Protein AF-A0A7C6HZ62-F1 (afdb_monomer)

Solvent-accessible surface area (backbone atoms only — not comparable to full-atom values): 5860 Å² total; per-residue (Å²): 113,67,68,67,57,60,65,44,50,64,58,51,51,54,52,50,47,68,71,68,69,65,88,48,67,66,59,53,53,50,54,52,50,71,70,34,74,69,71,49,47,65,56,53,52,51,55,55,47,48,32,58,70,79,38,61,61,71,59,20,51,51,52,53,50,51,50,53,51,49,54,51,47,55,52,47,49,43,61,69,50,50,47,71,70,66,64,72,70,52,74,95,70,29,71,95,68,69,126

Mean predicted aligned error: 5.51 Å

pLDDT: mean 90.49, std 7.97, range [52.03, 97.81]

Foldseek 3Di:
DVVVVVVCVVVVVVVVCVQVVDPDPVSVVVVVVVPDPVVCVVVVVVVLVCLPPPHPPVRSVVVVVVVVVVVCCVVCCCVPPVCVVVVDDDCVGDPVNDD

Sequence (99 aa):
MKEWVEGLLPLERDLFFALNGSESLFLDNAMWTISGRLIWIPLYLFILFLFFYRVPKREGFLAALFLILVFVACDQISSSLFKPLFERFRPTHHPDFKD

Structure (mmCIF, N/CA/C/O backbone):
data_AF-A0A7C6HZ62-F1
#
_entry.id   AF-A0A7C6HZ62-F1
#
loop_
_atom_site.group_PDB
_atom_site.id
_atom_site.type_symbol
_atom_site.label_atom_id
_atom_site.label_alt_id
_atom_site.label_comp_id
_atom_site.label_asym_id
_atom_site.label_entity_id
_atom_site.label_seq_id
_atom_site.pdbx_PDB_ins_code
_atom_site.Cartn_x
_atom_site.Cartn_y
_atom_site.Cartn_z
_atom_site.occupancy
_atom_site.B_iso_or_equiv
_atom_site.auth_seq_id
_atom_site.auth_comp_id
_atom_site.auth_asym_id
_atom_site.auth_atom_id
_atom_site.pdbx_PDB_model_num
ATOM 1 N N . MET A 1 1 ? -1.008 -20.4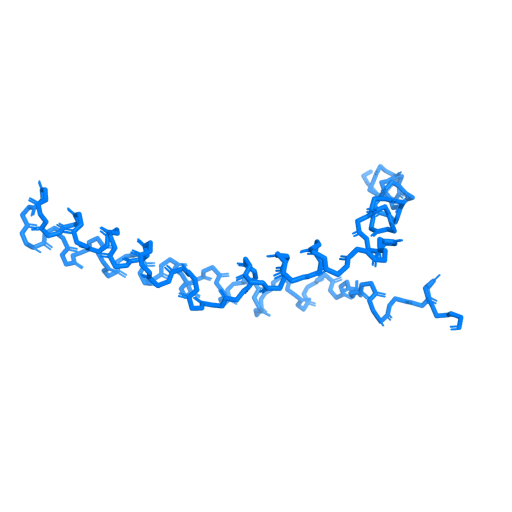96 -22.636 1.00 59.09 1 MET A N 1
ATOM 2 C CA . MET A 1 1 ? -1.021 -19.698 -21.385 1.00 59.09 1 MET A CA 1
ATOM 3 C C . MET A 1 1 ? 0.306 -18.970 -21.180 1.00 59.09 1 MET A C 1
ATOM 5 O O . MET A 1 1 ? 0.258 -17.768 -20.991 1.00 59.09 1 MET A O 1
ATOM 9 N N . LYS A 1 2 ? 1.466 -19.642 -21.305 1.00 71.25 2 LYS A N 1
ATOM 10 C CA . LYS A 1 2 ? 2.792 -18.986 -21.290 1.00 71.25 2 LYS A CA 1
ATOM 11 C C . LYS A 1 2 ? 2.969 -17.900 -22.359 1.00 71.25 2 LYS A C 1
ATOM 13 O O . LYS A 1 2 ? 3.301 -16.782 -22.006 1.00 71.25 2 LYS A O 1
ATOM 18 N N . GLU A 1 3 ? 2.631 -18.188 -23.616 1.00 78.50 3 GLU A N 1
ATOM 19 C CA . GLU A 1 3 ? 2.827 -17.241 -24.735 1.00 78.50 3 GLU A CA 1
ATOM 20 C C . GLU A 1 3 ? 2.098 -15.900 -24.555 1.00 78.50 3 GLU A C 1
ATOM 22 O O . GLU A 1 3 ? 2.635 -14.847 -24.877 1.00 78.50 3 GLU A O 1
ATOM 27 N N . TRP A 1 4 ? 0.888 -15.916 -23.989 1.00 87.50 4 TRP A N 1
ATOM 28 C CA . TRP A 1 4 ? 0.132 -14.691 -23.711 1.00 87.50 4 TRP A CA 1
ATOM 29 C C . TRP A 1 4 ? 0.771 -13.857 -22.597 1.00 87.50 4 TRP A C 1
ATOM 31 O O . TRP A 1 4 ? 0.758 -12.634 -22.666 1.00 87.50 4 TRP A O 1
ATOM 41 N N . VAL A 1 5 ? 1.330 -14.515 -21.577 1.00 84.19 5 VAL A N 1
ATOM 42 C CA . VAL A 1 5 ? 2.028 -13.845 -20.469 1.00 84.19 5 VAL A CA 1
ATOM 43 C C . VAL A 1 5 ? 3.361 -13.274 -20.949 1.00 84.19 5 VAL A C 1
ATOM 45 O O . VAL A 1 5 ? 3.691 -12.139 -20.624 1.00 84.19 5 VAL A O 1
ATOM 48 N N . GLU A 1 6 ? 4.096 -14.020 -21.771 1.00 85.19 6 GLU A N 1
ATOM 49 C CA . GLU A 1 6 ? 5.346 -13.561 -22.383 1.00 85.19 6 GLU A CA 1
ATOM 50 C C . GLU A 1 6 ? 5.109 -12.389 -23.348 1.00 85.19 6 GLU A C 1
ATOM 52 O O . GLU A 1 6 ? 5.888 -11.437 -23.364 1.00 85.19 6 GLU A O 1
ATOM 57 N N . GLY A 1 7 ? 3.981 -12.380 -24.065 1.00 89.06 7 GLY A N 1
ATOM 58 C CA . GLY A 1 7 ? 3.570 -11.262 -24.918 1.00 89.06 7 GLY A CA 1
ATOM 59 C C . GLY A 1 7 ? 3.323 -9.939 -24.177 1.00 89.06 7 GLY A C 1
ATOM 60 O O . GLY A 1 7 ? 3.350 -8.885 -24.809 1.00 89.06 7 GLY A O 1
ATOM 61 N N . LEU A 1 8 ? 3.118 -9.960 -22.852 1.00 90.12 8 LEU A N 1
ATOM 62 C CA . LEU A 1 8 ? 2.954 -8.750 -22.031 1.00 90.12 8 LEU A CA 1
ATOM 63 C C . LEU A 1 8 ? 4.287 -8.134 -21.585 1.00 90.12 8 LEU A C 1
ATOM 65 O O . LEU A 1 8 ? 4.306 -6.970 -21.182 1.00 90.12 8 LEU A O 1
ATOM 69 N N . LEU A 1 9 ? 5.396 -8.877 -21.660 1.00 87.81 9 LEU A N 1
ATOM 70 C CA . LEU A 1 9 ? 6.700 -8.424 -21.164 1.00 87.81 9 LEU A CA 1
ATOM 71 C C . LEU A 1 9 ? 7.211 -7.143 -21.851 1.00 87.81 9 LEU A C 1
ATOM 73 O O . LEU A 1 9 ? 7.690 -6.259 -21.138 1.00 87.81 9 LEU A O 1
ATOM 77 N N . PRO A 1 10 ? 7.085 -6.965 -23.185 1.00 89.38 10 PRO A N 1
ATOM 78 C CA . PRO A 1 10 ? 7.514 -5.726 -23.834 1.00 89.38 10 PRO A CA 1
ATOM 79 C C . PRO A 1 10 ? 6.707 -4.515 -23.361 1.00 89.38 10 PRO A C 1
ATOM 81 O O . PRO A 1 10 ? 7.283 -3.481 -23.038 1.00 89.38 10 PRO A O 1
ATOM 84 N N . LEU A 1 11 ? 5.383 -4.667 -23.243 1.00 91.06 11 LEU A N 1
ATOM 85 C CA . LEU A 1 11 ? 4.500 -3.607 -22.756 1.00 91.06 11 LEU A CA 1
ATOM 86 C C . LEU A 1 11 ? 4.858 -3.206 -21.322 1.00 91.06 11 LEU A C 1
ATOM 88 O O . LEU A 1 11 ? 4.909 -2.021 -21.003 1.00 91.06 11 LEU A O 1
ATOM 92 N N . GLU A 1 12 ? 5.110 -4.187 -20.457 1.00 90.19 12 GLU A N 1
ATOM 93 C CA . GLU A 1 12 ? 5.513 -3.939 -19.077 1.00 90.19 12 GLU A CA 1
ATOM 94 C C . GLU A 1 12 ? 6.822 -3.142 -18.999 1.00 90.19 12 GLU A C 1
ATOM 96 O O . GLU A 1 12 ? 6.907 -2.158 -18.262 1.00 90.19 12 GLU A O 1
ATOM 101 N N . ARG A 1 13 ? 7.826 -3.540 -19.788 1.00 88.44 13 ARG A N 1
ATOM 102 C CA . ARG A 1 13 ? 9.115 -2.848 -19.867 1.00 88.44 13 ARG A CA 1
ATOM 103 C C . ARG A 1 13 ? 8.948 -1.408 -20.342 1.00 88.44 13 ARG A C 1
ATOM 105 O O . ARG A 1 13 ? 9.494 -0.491 -19.733 1.00 88.44 13 ARG A O 1
ATOM 112 N N . ASP A 1 14 ? 8.204 -1.207 -21.421 1.00 90.56 14 ASP A N 1
ATOM 113 C CA . ASP A 1 14 ? 8.051 0.114 -22.022 1.00 90.56 14 ASP A CA 1
ATOM 114 C C . ASP A 1 14 ? 7.274 1.052 -21.075 1.00 90.56 14 ASP A C 1
ATOM 116 O O . ASP A 1 14 ? 7.642 2.216 -20.913 1.00 90.56 14 ASP A O 1
ATOM 120 N N . LEU A 1 15 ? 6.274 0.532 -20.348 1.00 91.06 15 LEU A N 1
ATOM 121 C CA . LEU A 1 15 ? 5.594 1.258 -19.267 1.00 91.06 15 LEU A CA 1
ATOM 122 C C . LEU A 1 15 ? 6.534 1.586 -18.101 1.00 91.06 15 LEU A C 1
ATOM 124 O O . LEU A 1 15 ? 6.479 2.693 -17.564 1.00 91.06 15 LEU A O 1
ATOM 128 N N . PHE A 1 16 ? 7.402 0.652 -17.702 1.00 90.12 16 PHE A N 1
ATOM 129 C CA . PHE A 1 16 ? 8.385 0.890 -16.647 1.00 90.12 16 PHE A CA 1
ATOM 130 C C . PHE A 1 16 ? 9.314 2.060 -16.999 1.00 90.12 16 PHE A C 1
ATOM 132 O O . PHE A 1 16 ? 9.492 2.958 -16.170 1.00 90.12 16 PHE A O 1
ATOM 139 N N . PHE A 1 17 ? 9.848 2.097 -18.223 1.00 88.62 17 PHE A N 1
ATOM 140 C CA . PHE A 1 17 ? 10.693 3.202 -18.682 1.00 88.62 17 PHE A CA 1
ATOM 141 C C . PHE A 1 17 ? 9.918 4.505 -18.871 1.00 88.62 17 PHE A C 1
ATOM 143 O O . PHE A 1 17 ? 10.434 5.561 -18.521 1.00 88.62 17 PHE A O 1
ATOM 150 N N . ALA A 1 18 ? 8.669 4.457 -19.336 1.00 89.88 18 ALA A N 1
ATOM 151 C CA . ALA A 1 18 ? 7.833 5.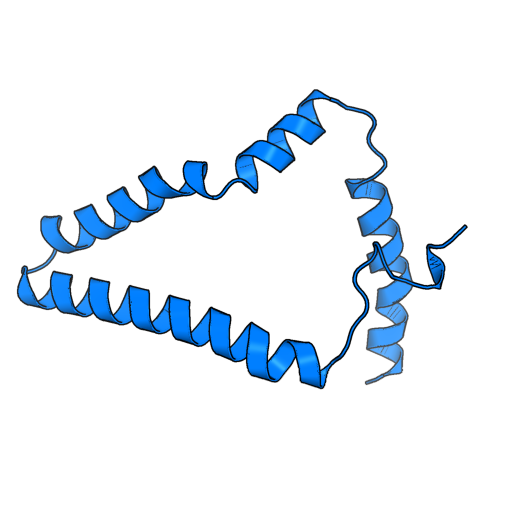652 -19.429 1.00 89.88 18 ALA A CA 1
ATOM 152 C C . ALA A 1 18 ? 7.589 6.305 -18.054 1.00 89.88 18 ALA A C 1
ATOM 154 O O . ALA A 1 18 ? 7.531 7.528 -17.955 1.00 89.88 18 ALA A O 1
ATOM 155 N N . LEU A 1 19 ? 7.471 5.500 -16.991 1.00 88.94 19 LEU A N 1
ATOM 156 C CA . LEU A 1 19 ? 7.271 5.990 -15.625 1.00 88.94 19 LEU A CA 1
ATOM 157 C C . LEU A 1 19 ? 8.570 6.437 -14.936 1.00 88.94 19 LEU A C 1
ATOM 159 O O . LEU A 1 19 ? 8.533 7.383 -14.156 1.00 88.94 19 LEU A O 1
ATOM 163 N N . ASN A 1 20 ? 9.701 5.771 -15.201 1.00 88.44 20 ASN A N 1
ATOM 164 C CA . ASN A 1 20 ? 10.982 6.035 -14.523 1.00 88.44 20 ASN A CA 1
ATOM 165 C C . ASN A 1 20 ? 11.964 6.894 -15.343 1.00 88.44 20 ASN A C 1
ATOM 167 O O . ASN A 1 20 ? 13.003 7.277 -14.823 1.00 88.44 20 ASN A O 1
ATOM 171 N N . GLY A 1 21 ? 11.666 7.200 -16.608 1.00 81.38 21 GLY A N 1
ATOM 172 C CA . GLY A 1 21 ? 12.533 7.984 -17.501 1.00 81.38 21 GLY A CA 1
ATOM 173 C C . GLY A 1 21 ? 12.374 9.505 -17.385 1.00 81.38 21 GLY A C 1
ATOM 174 O O . GLY A 1 21 ? 12.894 10.237 -18.221 1.00 81.38 21 GLY A O 1
ATOM 175 N N . SER A 1 22 ? 11.617 9.992 -16.401 1.00 86.38 22 SER A N 1
ATOM 176 C CA . SER A 1 22 ? 11.412 11.425 -16.168 1.00 86.38 22 SER A CA 1
ATOM 177 C C . SER A 1 22 ? 12.566 12.020 -15.355 1.00 86.38 22 SER A C 1
ATOM 179 O O . SER A 1 22 ? 12.901 11.495 -14.304 1.00 86.38 22 SER A O 1
ATOM 181 N N . GLU A 1 23 ? 13.086 13.181 -15.768 1.00 86.62 23 GLU A N 1
ATOM 182 C CA . GLU A 1 23 ? 14.057 13.982 -14.990 1.00 86.62 23 GLU A CA 1
ATOM 183 C C . GLU A 1 23 ? 13.385 15.039 -14.082 1.00 86.62 23 GLU A C 1
ATOM 185 O O . GLU A 1 23 ? 14.018 15.961 -13.563 1.00 86.62 23 GLU A O 1
ATOM 190 N N . SER A 1 24 ? 12.060 14.969 -13.924 1.00 92.19 24 SER A N 1
ATOM 191 C CA . SER A 1 24 ? 11.303 15.943 -13.139 1.00 92.19 24 SER A CA 1
ATOM 192 C C . SER A 1 24 ? 11.474 15.737 -11.633 1.00 92.19 24 SER A C 1
ATOM 194 O O . SER A 1 24 ? 10.793 14.912 -11.023 1.00 92.19 24 SER A O 1
ATOM 196 N N . LEU A 1 25 ? 12.251 16.623 -11.006 1.00 91.94 25 LEU A N 1
ATOM 197 C CA . LEU A 1 25 ? 12.405 16.692 -9.548 1.00 91.94 25 LEU A CA 1
ATOM 198 C C . LEU A 1 25 ? 11.057 16.804 -8.803 1.00 91.94 25 LEU A C 1
ATOM 200 O O . LEU A 1 25 ? 10.921 16.355 -7.666 1.00 91.94 25 LEU A O 1
ATOM 204 N N . PHE A 1 26 ? 10.046 17.428 -9.415 1.00 94.19 26 PHE A N 1
ATOM 205 C CA . PHE A 1 26 ? 8.708 17.500 -8.825 1.00 94.19 26 PHE A CA 1
ATOM 206 C C . PHE A 1 26 ? 8.048 16.118 -8.762 1.00 94.19 26 PHE A C 1
ATOM 208 O O . PHE A 1 26 ? 7.534 15.740 -7.709 1.00 94.19 26 PHE A O 1
ATOM 215 N N . LEU A 1 27 ? 8.075 15.366 -9.868 1.00 92.50 27 LEU A N 1
ATOM 216 C CA . LEU A 1 27 ? 7.486 14.028 -9.925 1.00 92.50 27 LEU A CA 1
ATOM 217 C C . LE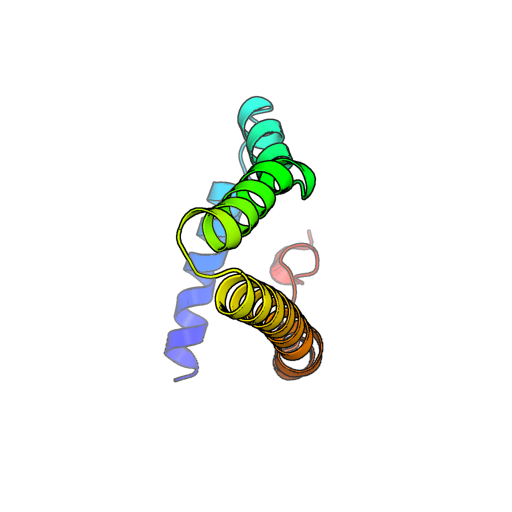U A 1 27 ? 8.224 13.062 -8.998 1.00 92.50 27 LEU A C 1
ATOM 219 O O . LEU A 1 27 ? 7.564 12.311 -8.281 1.00 92.50 27 LEU A O 1
ATOM 223 N N . ASP A 1 28 ? 9.551 13.154 -8.920 1.00 92.00 28 ASP A N 1
ATOM 224 C CA . ASP A 1 28 ? 10.358 12.331 -8.016 1.00 92.00 28 ASP A CA 1
ATOM 225 C C . ASP A 1 28 ? 9.956 12.545 -6.556 1.00 92.00 28 ASP A C 1
ATOM 227 O O . ASP A 1 28 ? 9.648 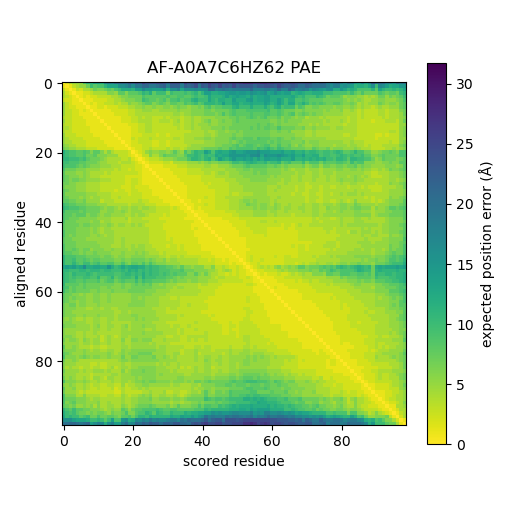11.597 -5.829 1.00 92.00 28 ASP A O 1
ATOM 231 N N . ASN A 1 29 ? 9.872 13.808 -6.131 1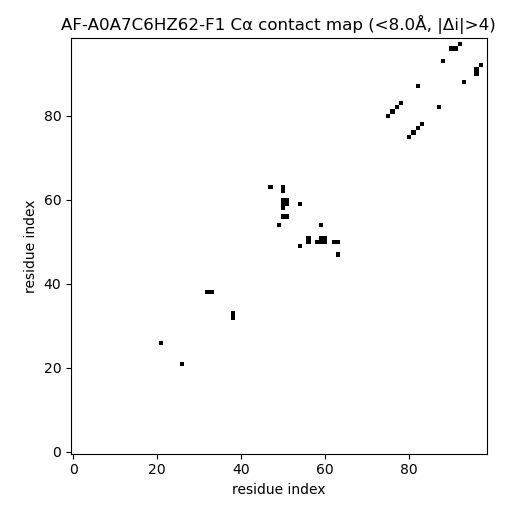.00 93.25 29 ASN A N 1
ATOM 232 C CA . ASN A 1 29 ? 9.468 14.147 -4.769 1.00 93.25 29 ASN A CA 1
ATOM 233 C C . ASN A 1 29 ? 8.012 13.757 -4.483 1.00 93.25 29 ASN A C 1
ATOM 235 O O . ASN A 1 29 ? 7.705 13.298 -3.378 1.00 93.25 29 ASN A O 1
ATOM 239 N N . ALA A 1 30 ? 7.110 13.904 -5.458 1.00 94.06 30 ALA A N 1
ATOM 240 C CA . ALA A 1 30 ? 5.718 13.493 -5.317 1.00 94.06 30 ALA A CA 1
ATOM 241 C C . ALA A 1 30 ? 5.597 11.971 -5.136 1.00 94.06 30 ALA A C 1
ATOM 243 O O . ALA A 1 30 ? 4.963 11.514 -4.182 1.00 94.06 30 ALA A O 1
ATOM 244 N N . MET A 1 31 ? 6.247 11.183 -5.998 1.00 93.25 31 MET A N 1
ATOM 245 C CA . MET A 1 31 ? 6.239 9.719 -5.918 1.0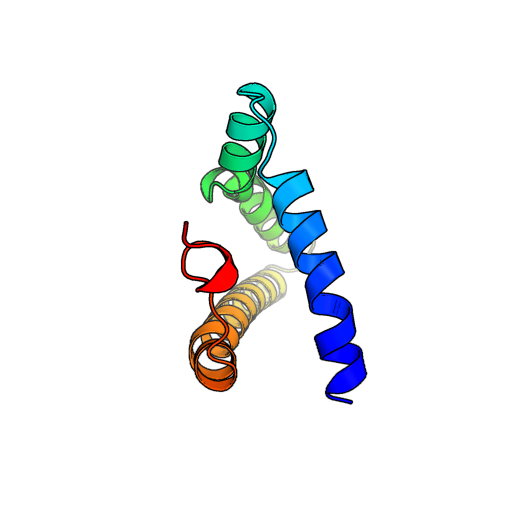0 93.25 31 MET A CA 1
ATOM 246 C C . MET A 1 31 ? 6.901 9.218 -4.632 1.00 93.25 31 MET A C 1
ATOM 248 O O . MET A 1 31 ? 6.373 8.310 -3.980 1.00 93.25 31 MET A O 1
ATOM 252 N N . TRP A 1 32 ? 8.002 9.846 -4.211 1.00 92.81 32 TRP A N 1
ATOM 253 C CA . TRP A 1 32 ? 8.667 9.538 -2.945 1.00 92.81 32 TRP A CA 1
ATOM 254 C C . TRP A 1 32 ? 7.757 9.799 -1.741 1.00 92.81 32 TRP A C 1
ATOM 256 O O . TRP A 1 32 ? 7.619 8.955 -0.854 1.00 92.81 32 TRP A O 1
ATOM 266 N N . THR A 1 33 ? 7.080 10.948 -1.734 1.00 94.81 33 THR A N 1
ATOM 267 C CA . THR A 1 33 ? 6.175 11.353 -0.653 1.00 94.81 33 THR A CA 1
ATOM 268 C C . THR A 1 33 ? 4.970 10.419 -0.540 1.00 94.81 33 THR A C 1
ATOM 270 O O . THR A 1 33 ? 4.643 9.979 0.561 1.00 94.81 33 THR A O 1
ATOM 273 N N . ILE A 1 34 ? 4.342 10.063 -1.666 1.00 94.38 34 ILE A N 1
ATOM 274 C CA . ILE A 1 34 ? 3.187 9.148 -1.702 1.00 94.38 34 ILE A CA 1
ATOM 275 C C . ILE A 1 34 ? 3.587 7.732 -1.260 1.00 94.38 34 ILE A C 1
ATOM 277 O O . ILE A 1 34 ? 2.836 7.064 -0.548 1.00 94.38 34 ILE A O 1
ATOM 281 N N . SER A 1 35 ? 4.785 7.284 -1.639 1.00 93.56 35 SER A N 1
ATOM 282 C CA . SER A 1 35 ? 5.324 5.976 -1.241 1.00 93.56 35 SER A CA 1
ATOM 283 C C . SER A 1 35 ? 5.730 5.921 0.239 1.00 93.56 35 SER A C 1
ATOM 285 O O . SER A 1 35 ? 5.886 4.840 0.812 1.00 93.56 35 SER A O 1
ATOM 287 N N . GLY A 1 36 ? 5.909 7.079 0.879 1.00 94.88 36 GLY A N 1
ATOM 288 C CA . GLY A 1 36 ? 6.310 7.188 2.274 1.00 94.88 36 GLY A CA 1
ATOM 289 C C . GLY A 1 36 ? 5.244 6.660 3.235 1.00 94.88 36 GLY A C 1
ATOM 290 O O . GLY A 1 36 ? 4.082 7.034 3.173 1.00 94.88 36 GLY A O 1
ATOM 291 N N . ARG A 1 37 ? 5.635 5.838 4.214 1.00 91.44 37 ARG A N 1
ATOM 292 C CA . ARG A 1 37 ? 4.695 5.245 5.190 1.00 91.44 37 ARG A CA 1
ATOM 293 C C . ARG A 1 37 ? 3.914 6.288 6.001 1.00 91.44 37 ARG A C 1
ATOM 295 O O . ARG A 1 37 ? 2.764 6.052 6.361 1.00 91.44 37 ARG A O 1
ATOM 302 N N . LEU A 1 38 ? 4.544 7.420 6.314 1.00 93.81 38 LEU A N 1
ATOM 303 C CA . LEU A 1 38 ? 3.992 8.418 7.233 1.00 93.81 38 LEU A CA 1
ATOM 304 C C . LEU A 1 38 ? 2.757 9.132 6.671 1.00 93.81 38 LEU A C 1
ATOM 306 O O . LEU A 1 38 ? 1.850 9.442 7.441 1.00 93.81 38 LEU A O 1
ATOM 310 N N . ILE A 1 39 ? 2.677 9.336 5.350 1.00 95.25 39 ILE A N 1
ATOM 311 C CA . ILE A 1 39 ? 1.548 10.048 4.728 1.00 95.25 39 ILE A CA 1
ATOM 312 C C . ILE A 1 39 ? 0.220 9.301 4.887 1.00 95.25 39 ILE A C 1
ATOM 314 O O . ILE A 1 39 ? -0.845 9.909 4.873 1.00 95.25 39 ILE A O 1
ATOM 318 N N . TRP A 1 40 ? 0.284 7.985 5.098 1.00 94.50 40 TRP A N 1
ATOM 319 C CA . TRP A 1 40 ? -0.885 7.127 5.258 1.00 94.50 40 TRP A CA 1
ATOM 320 C C . TRP A 1 40 ? -1.387 7.054 6.706 1.00 94.50 40 TRP A C 1
ATOM 322 O O . TRP A 1 40 ? -2.500 6.587 6.939 1.00 94.50 40 TRP A O 1
ATOM 332 N N . ILE A 1 41 ? -0.619 7.545 7.689 1.00 95.00 41 ILE A N 1
ATOM 333 C CA . ILE A 1 41 ? -1.025 7.534 9.105 1.00 95.00 41 ILE A CA 1
ATOM 334 C C . ILE A 1 41 ? -2.358 8.272 9.321 1.00 95.00 41 ILE A C 1
ATOM 336 O O . ILE A 1 41 ? -3.242 7.679 9.940 1.00 95.00 41 ILE A O 1
ATOM 340 N N . PRO A 1 42 ? -2.570 9.503 8.805 1.00 95.94 42 PRO A N 1
ATOM 341 C CA . PRO A 1 42 ? -3.849 10.195 8.954 1.00 95.94 42 PRO A CA 1
ATOM 342 C C . PRO A 1 42 ? -5.029 9.396 8.398 1.00 95.94 42 PRO A C 1
ATOM 344 O O . PRO A 1 42 ? -6.083 9.352 9.028 1.00 95.94 42 PRO A O 1
ATOM 347 N N . LEU A 1 43 ? -4.846 8.712 7.262 1.00 95.12 43 LEU A N 1
ATOM 348 C CA . LEU A 1 43 ? -5.883 7.868 6.671 1.00 95.12 43 LEU A CA 1
ATOM 349 C C . LEU A 1 43 ? -6.227 6.687 7.587 1.00 95.12 43 LEU A C 1
ATOM 351 O O . LEU A 1 43 ? -7.402 6.448 7.863 1.00 95.12 43 LEU A O 1
ATOM 355 N N . TYR A 1 44 ? -5.221 5.971 8.096 1.00 92.88 44 TYR A N 1
ATOM 356 C CA . TYR A 1 44 ? -5.454 4.841 8.998 1.00 92.88 44 TYR A CA 1
A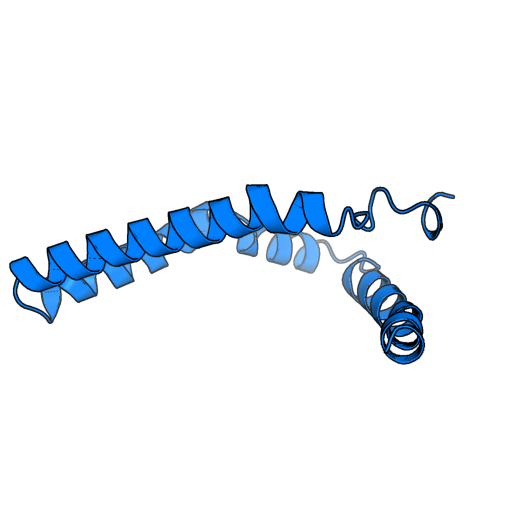TOM 357 C C . TYR A 1 44 ? -6.093 5.276 10.319 1.00 92.88 44 TYR A C 1
ATOM 359 O O . TYR A 1 44 ? -7.012 4.615 10.800 1.00 92.88 44 TYR A O 1
ATOM 367 N N . LEU A 1 45 ? -5.673 6.415 10.878 1.00 95.31 45 LEU A N 1
ATOM 368 C CA . LEU A 1 45 ? -6.298 6.993 12.068 1.00 95.31 45 LEU A CA 1
ATOM 369 C C . LEU A 1 45 ? -7.750 7.393 11.809 1.00 95.31 45 LEU A C 1
ATOM 371 O O . LEU A 1 45 ? -8.602 7.159 12.662 1.00 95.31 45 LEU A O 1
ATOM 375 N N . PHE A 1 46 ? -8.050 7.948 10.634 1.00 95.94 46 PHE A N 1
ATOM 376 C CA . PHE A 1 46 ? -9.415 8.291 10.250 1.00 95.94 46 PHE A CA 1
ATOM 377 C C . PHE A 1 46 ? -10.306 7.047 10.126 1.00 95.94 46 PHE A C 1
ATOM 379 O O . PHE A 1 46 ? -11.410 7.033 10.666 1.00 95.94 46 PHE A O 1
ATOM 386 N N . ILE A 1 47 ? -9.818 5.972 9.499 1.00 94.19 47 ILE A N 1
ATOM 387 C CA . ILE A 1 47 ? -10.543 4.693 9.413 1.00 94.19 47 ILE A CA 1
ATOM 388 C C . ILE A 1 47 ? -10.803 4.123 10.814 1.00 94.19 47 ILE A C 1
ATOM 390 O O . ILE A 1 47 ? -11.936 3.760 11.131 1.00 94.19 47 ILE A O 1
ATOM 394 N N . LEU A 1 48 ? -9.781 4.100 11.677 1.00 93.94 48 LEU A N 1
ATOM 395 C CA . LEU A 1 48 ? -9.931 3.642 13.059 1.00 93.94 48 LEU A CA 1
ATOM 396 C C . LEU A 1 48 ? -10.935 4.503 13.829 1.00 93.94 48 LEU A C 1
ATOM 398 O O . LEU A 1 48 ? -11.796 3.965 14.520 1.00 93.94 48 LEU A O 1
ATOM 402 N N . PHE A 1 49 ? -10.884 5.827 13.677 1.00 95.19 49 PHE A N 1
ATOM 403 C CA . PHE A 1 49 ? -11.859 6.733 14.277 1.00 95.19 49 PHE A CA 1
ATOM 404 C C . PHE A 1 49 ? -13.292 6.394 13.843 1.00 95.19 49 PHE A C 1
ATOM 406 O O . PHE A 1 49 ? -14.182 6.310 14.691 1.00 95.19 49 PHE A O 1
ATOM 413 N N . LEU A 1 50 ? -13.525 6.132 12.551 1.00 95.00 50 LEU A N 1
ATOM 414 C CA . LEU A 1 50 ? -14.852 5.779 12.039 1.00 95.00 50 LEU A CA 1
ATOM 415 C C . LEU A 1 50 ? -15.415 4.500 12.672 1.00 95.00 50 LEU A C 1
ATOM 417 O O . LEU A 1 50 ? -16.616 4.455 12.954 1.00 95.00 50 LEU A O 1
ATOM 421 N N . PHE A 1 51 ? -14.571 3.504 12.958 1.00 94.12 51 PHE A N 1
ATOM 422 C CA . PHE A 1 51 ? -14.996 2.269 13.627 1.00 94.12 51 PHE A CA 1
ATOM 423 C C . PHE A 1 51 ? -15.557 2.518 15.028 1.00 94.12 51 PHE A C 1
ATOM 425 O O . PHE A 1 51 ? -16.486 1.831 15.441 1.00 94.12 51 PHE A O 1
ATOM 432 N N . PHE A 1 52 ? -15.040 3.512 15.751 1.00 93.69 52 PHE A N 1
ATOM 433 C CA . PHE A 1 52 ? -15.513 3.835 17.101 1.00 93.69 52 PHE A CA 1
ATOM 434 C C . PHE A 1 52 ? -16.554 4.958 17.132 1.00 93.69 52 PHE A C 1
ATOM 436 O O . PHE A 1 52 ? -17.251 5.107 18.135 1.00 93.69 52 PHE A O 1
ATOM 443 N N . TYR A 1 53 ? -16.670 5.741 16.055 1.00 93.94 53 TYR A N 1
ATOM 444 C CA . TYR A 1 53 ? -17.638 6.831 15.954 1.00 93.94 53 TYR A CA 1
ATOM 445 C C . TYR A 1 53 ? -19.015 6.366 15.464 1.00 93.94 53 TYR A C 1
ATOM 447 O O . TYR A 1 53 ? -20.034 6.846 15.955 1.00 93.94 53 TYR A O 1
ATOM 455 N N . ARG A 1 54 ? -19.069 5.453 14.484 1.00 89.00 54 ARG A N 1
ATOM 456 C CA . ARG A 1 54 ? -20.329 5.053 13.825 1.00 89.00 54 ARG A CA 1
ATOM 457 C C . ARG A 1 54 ? -20.927 3.747 14.332 1.00 89.00 54 ARG A C 1
ATOM 459 O O . ARG A 1 54 ? -22.096 3.491 14.067 1.00 89.00 54 ARG A O 1
ATOM 466 N N . VAL A 1 55 ? -20.139 2.926 15.015 1.00 91.00 55 VAL A N 1
ATOM 467 C CA . VAL A 1 55 ? -20.474 1.531 15.317 1.00 91.00 55 VAL A CA 1
ATOM 468 C C . VAL A 1 55 ? -20.335 1.291 16.827 1.00 91.00 55 VAL A C 1
AT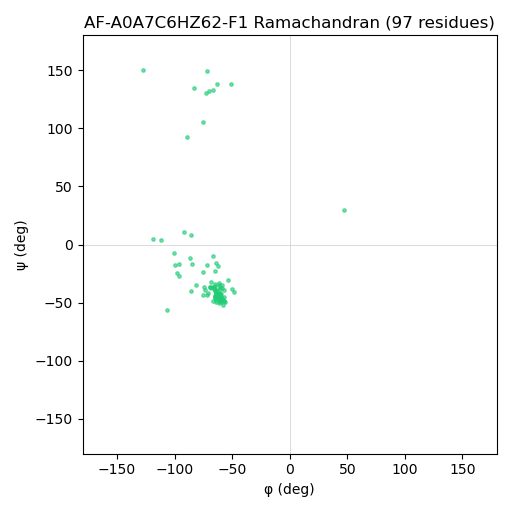OM 470 O O . VAL A 1 55 ? -19.519 1.957 17.476 1.00 91.00 55 VAL A O 1
ATOM 473 N N . PRO A 1 56 ? -21.113 0.373 17.438 1.00 94.94 56 PRO A N 1
ATOM 474 C CA . PRO A 1 56 ? -20.920 0.002 18.834 1.00 94.94 56 PRO A CA 1
ATOM 475 C C . PRO A 1 56 ? -19.463 -0.363 19.128 1.00 94.94 56 PRO A C 1
ATOM 477 O O . PRO A 1 56 ? -18.830 -1.097 18.374 1.00 94.94 56 PRO A O 1
ATOM 480 N N . LYS A 1 57 ? -18.929 0.093 20.270 1.00 92.12 57 LYS A N 1
ATOM 481 C CA . LYS A 1 57 ? -17.502 -0.075 20.616 1.00 92.12 57 LYS A CA 1
ATOM 482 C C . LYS A 1 57 ? -17.004 -1.518 20.466 1.00 92.12 57 LYS A C 1
ATOM 484 O O . LYS A 1 57 ? -15.887 -1.722 20.010 1.00 92.12 57 LYS A O 1
ATOM 489 N N . ARG A 1 58 ? -17.827 -2.511 20.830 1.00 94.31 58 ARG A N 1
ATOM 490 C CA . ARG A 1 58 ? -17.495 -3.944 20.704 1.00 94.31 58 ARG A CA 1
ATOM 491 C C . ARG A 1 58 ? -17.234 -4.351 19.253 1.00 94.31 58 ARG A C 1
ATOM 493 O O . ARG A 1 58 ? -16.225 -4.984 18.971 1.00 94.31 58 ARG A O 1
ATOM 500 N N . GLU A 1 59 ? -18.122 -3.957 18.351 1.00 94.75 59 GLU A N 1
ATOM 501 C CA . GLU A 1 59 ? -17.984 -4.199 16.916 1.00 94.75 59 GLU A CA 1
ATOM 502 C C . GLU A 1 59 ? -16.822 -3.391 16.326 1.00 94.75 59 GLU A C 1
ATOM 504 O O . GLU A 1 59 ? -16.067 -3.927 15.523 1.00 94.75 59 GLU A O 1
ATOM 509 N N . GLY A 1 60 ? -16.600 -2.155 16.788 1.00 95.56 60 GLY A N 1
ATOM 510 C CA . GLY A 1 60 ? -15.438 -1.350 16.399 1.00 95.56 60 GLY A CA 1
ATOM 511 C C . GLY A 1 60 ? -14.101 -2.011 16.760 1.00 95.56 60 GLY A C 1
ATOM 512 O O . GLY A 1 60 ? -13.190 -2.057 15.934 1.00 95.56 60 GLY A O 1
ATOM 513 N N . PHE A 1 61 ? -13.993 -2.600 17.958 1.00 95.75 61 PHE A N 1
ATOM 514 C CA . PHE A 1 61 ? -12.814 -3.383 18.352 1.00 95.75 61 PHE A CA 1
ATOM 515 C C . PHE A 1 61 ? -12.633 -4.638 17.493 1.00 95.75 61 PHE A C 1
ATOM 517 O O . PHE A 1 61 ? -11.510 -4.925 17.082 1.00 95.75 61 PHE A O 1
ATOM 524 N N . LEU A 1 62 ? -13.715 -5.367 17.193 1.00 96.50 62 LEU A N 1
ATOM 525 C CA . LEU A 1 62 ? -13.654 -6.524 16.295 1.00 96.50 62 LEU A CA 1
ATOM 526 C C . LEU A 1 62 ? -13.209 -6.109 14.887 1.00 96.50 62 LEU A C 1
ATOM 528 O O . LEU A 1 62 ? -12.313 -6.734 14.328 1.00 96.50 62 LEU A O 1
ATOM 532 N N . ALA A 1 63 ? -13.764 -5.028 14.338 1.00 95.06 63 ALA A N 1
ATOM 533 C CA . ALA A 1 63 ? -13.382 -4.504 13.030 1.00 95.06 63 ALA A CA 1
ATOM 534 C C . ALA A 1 63 ? -11.901 -4.095 12.986 1.00 95.06 63 ALA A C 1
ATOM 536 O O . ALA A 1 63 ? -11.193 -4.459 12.049 1.00 95.06 63 ALA A O 1
ATOM 537 N N . ALA A 1 64 ? -11.405 -3.404 14.018 1.00 94.81 64 ALA A N 1
ATOM 538 C CA . ALA A 1 64 ? -9.992 -3.044 14.128 1.00 94.81 64 ALA A CA 1
ATOM 539 C C . ALA A 1 64 ? -9.082 -4.283 14.211 1.00 94.81 64 ALA A C 1
ATOM 541 O O . ALA A 1 64 ? -8.046 -4.332 13.548 1.00 94.81 64 ALA A O 1
ATOM 542 N N . LEU A 1 65 ? -9.483 -5.302 14.979 1.00 96.44 65 LEU A N 1
ATOM 543 C CA . LEU A 1 65 ? -8.756 -6.567 15.069 1.00 96.44 65 LEU A CA 1
ATOM 544 C C . LEU A 1 65 ? -8.680 -7.265 13.706 1.00 96.44 65 LEU A C 1
ATOM 546 O O . LEU A 1 65 ? -7.591 -7.626 13.266 1.00 96.44 65 LEU A O 1
ATOM 550 N N . PHE A 1 66 ? -9.813 -7.424 13.017 1.00 96.69 66 PHE A N 1
ATOM 551 C CA . PHE A 1 66 ? -9.845 -8.059 11.700 1.00 96.69 66 PHE A CA 1
ATOM 552 C C . PHE A 1 66 ? -9.082 -7.257 10.646 1.00 96.69 66 PHE A C 1
ATOM 554 O O . PHE A 1 66 ? -8.425 -7.860 9.803 1.00 96.69 66 PHE A O 1
ATOM 561 N N . LEU A 1 67 ? -9.092 -5.924 10.724 1.00 95.12 67 LEU A N 1
ATOM 562 C CA . LEU A 1 67 ? -8.270 -5.078 9.862 1.00 95.12 67 LEU A CA 1
ATOM 563 C C . LEU A 1 67 ? -6.784 -5.432 10.020 1.00 95.12 67 LEU A C 1
ATOM 565 O O . LEU A 1 67 ? -6.120 -5.732 9.031 1.00 95.12 67 LEU A O 1
ATOM 569 N N . ILE A 1 68 ? -6.277 -5.467 11.257 1.00 96.12 68 ILE A N 1
ATOM 570 C CA . ILE A 1 68 ? -4.880 -5.831 11.546 1.00 96.12 68 ILE A CA 1
ATOM 571 C C . ILE A 1 68 ? -4.576 -7.254 11.066 1.00 96.12 68 ILE A C 1
ATOM 573 O O . ILE A 1 68 ? -3.549 -7.476 10.427 1.00 96.12 68 ILE A O 1
ATOM 577 N N . LEU A 1 69 ? -5.470 -8.210 11.336 1.00 97.81 69 LEU A N 1
ATOM 578 C CA . LEU A 1 69 ? -5.297 -9.596 10.903 1.00 97.81 69 LEU A CA 1
ATOM 579 C C . LEU A 1 69 ? -5.206 -9.714 9.381 1.00 97.81 69 LEU A C 1
ATOM 581 O O . LEU A 1 69 ? -4.338 -10.428 8.891 1.00 97.81 69 LEU A O 1
ATOM 585 N N . VAL A 1 70 ? -6.048 -8.997 8.635 1.00 96.94 70 VAL A N 1
ATOM 586 C CA . VAL A 1 70 ? -5.997 -8.975 7.167 1.00 96.94 70 VAL A CA 1
ATOM 587 C C . VAL A 1 70 ? -4.696 -8.346 6.680 1.00 96.94 70 VAL A C 1
ATOM 589 O O . VAL A 1 70 ? -4.053 -8.921 5.807 1.00 96.94 70 VAL A O 1
ATOM 592 N N . PHE A 1 71 ? -4.255 -7.227 7.263 1.00 95.06 71 PHE A N 1
ATOM 593 C CA . PHE A 1 71 ? -2.970 -6.615 6.905 1.00 95.06 71 PHE A CA 1
ATOM 594 C C . PHE A 1 71 ? -1.805 -7.593 7.074 1.00 95.06 71 PHE A C 1
ATOM 596 O O . PHE A 1 71 ? -1.012 -7.773 6.149 1.00 95.06 71 PHE A O 1
ATOM 603 N N . VAL A 1 72 ? -1.724 -8.252 8.232 1.00 96.94 72 VAL A N 1
ATOM 604 C CA . VAL A 1 72 ? -0.670 -9.232 8.517 1.00 96.94 72 VAL A CA 1
ATOM 605 C C . VAL A 1 72 ? -0.794 -10.441 7.596 1.00 96.94 72 VAL A C 1
ATOM 607 O O . VAL A 1 72 ? 0.201 -10.863 7.018 1.00 96.94 72 VAL A O 1
ATOM 610 N N . ALA A 1 73 ? -1.998 -10.984 7.414 1.00 97.75 73 ALA A N 1
ATOM 611 C CA . ALA A 1 73 ? -2.217 -12.134 6.547 1.00 97.75 73 ALA A CA 1
ATOM 612 C C . ALA A 1 73 ? -1.802 -11.827 5.103 1.00 97.75 73 ALA A C 1
ATOM 614 O O . ALA A 1 73 ? -1.050 -12.597 4.516 1.00 97.75 73 ALA A O 1
ATOM 615 N N . CYS A 1 74 ? -2.218 -10.689 4.544 1.00 96.69 74 CYS A N 1
ATOM 616 C CA . CYS A 1 74 ? -1.841 -10.283 3.193 1.00 96.69 74 CYS A CA 1
ATOM 617 C C . CYS A 1 74 ? -0.325 -10.092 3.048 1.00 96.69 74 CYS A C 1
ATOM 619 O O . CYS A 1 74 ? 0.255 -10.588 2.080 1.00 96.69 74 CYS A O 1
ATOM 621 N N . ASP A 1 75 ? 0.325 -9.419 4.001 1.00 95.06 75 ASP A N 1
ATOM 622 C CA . ASP A 1 75 ? 1.774 -9.195 3.962 1.00 95.06 75 ASP A CA 1
ATOM 623 C C . ASP A 1 75 ? 2.564 -10.506 4.070 1.00 95.06 75 ASP A C 1
ATOM 625 O O . ASP A 1 75 ? 3.485 -10.747 3.284 1.00 95.06 75 ASP A O 1
ATOM 629 N N . GLN A 1 76 ? 2.168 -11.389 4.988 1.00 97.06 76 GLN A N 1
ATOM 630 C CA . GLN A 1 76 ? 2.839 -12.667 5.217 1.00 97.06 76 GLN A CA 1
ATOM 631 C C . GLN A 1 76 ? 2.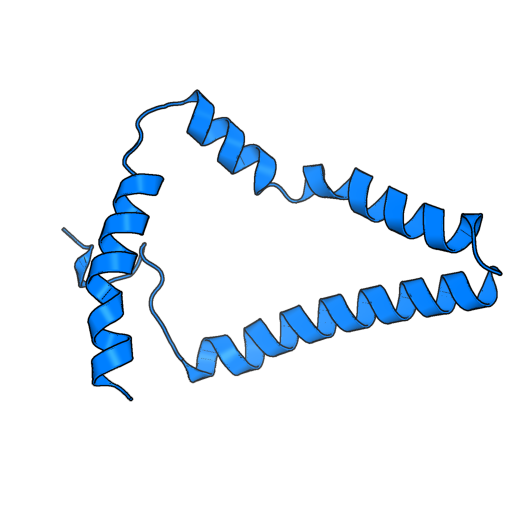596 -13.655 4.081 1.00 97.06 76 GLN A C 1
ATOM 633 O O . GLN A 1 76 ? 3.539 -14.284 3.615 1.00 97.06 76 GLN A O 1
ATOM 638 N N . ILE A 1 77 ? 1.366 -13.769 3.577 1.00 97.06 77 ILE A N 1
ATOM 639 C CA . ILE A 1 77 ? 1.060 -14.633 2.430 1.00 97.06 77 ILE A CA 1
ATOM 640 C C . ILE A 1 77 ? 1.832 -14.151 1.196 1.00 97.06 77 ILE A C 1
ATOM 642 O O . ILE A 1 77 ? 2.478 -14.949 0.518 1.00 97.06 77 ILE A O 1
ATOM 646 N N . SER A 1 78 ? 1.836 -12.842 0.929 1.00 94.75 78 SER A N 1
ATOM 647 C CA . SER A 1 78 ? 2.610 -12.268 -0.175 1.00 94.75 78 SER A CA 1
ATOM 648 C C . SER A 1 78 ? 4.106 -12.533 -0.021 1.00 94.75 78 SER A C 1
ATOM 650 O O . SER A 1 78 ? 4.752 -13.019 -0.949 1.00 94.75 78 SER A O 1
ATOM 652 N N . SER A 1 79 ? 4.661 -12.260 1.160 1.00 94.25 79 SER A N 1
ATOM 653 C CA . SER A 1 79 ? 6.100 -12.344 1.398 1.00 94.25 79 SER A CA 1
ATOM 654 C C . SER A 1 79 ? 6.635 -13.766 1.494 1.00 94.25 79 SER A C 1
ATOM 656 O O . SER A 1 79 ? 7.713 -14.029 0.971 1.00 94.25 79 SER A O 1
ATOM 658 N N . SER A 1 80 ? 5.891 -14.664 2.132 1.00 95.06 80 SER A N 1
ATOM 659 C CA . SER A 1 80 ? 6.355 -16.011 2.466 1.00 95.06 80 SER A CA 1
ATOM 660 C C . SER A 1 80 ? 5.926 -17.062 1.447 1.00 95.06 80 SER A C 1
ATOM 662 O O . SER A 1 80 ? 6.617 -18.064 1.305 1.00 95.06 80 SER A O 1
ATOM 664 N N . LEU A 1 81 ? 4.809 -16.855 0.736 1.00 94.94 81 LEU A N 1
ATOM 665 C CA . LEU A 1 81 ? 4.317 -17.817 -0.256 1.00 94.94 81 LEU A CA 1
ATOM 666 C C . LEU A 1 81 ? 4.550 -17.329 -1.682 1.00 94.94 81 LEU A C 1
ATOM 668 O O . LEU A 1 81 ? 5.205 -18.014 -2.460 1.00 94.94 81 LEU A O 1
ATOM 672 N N . PHE A 1 82 ? 4.048 -16.146 -2.043 1.00 94.31 82 PHE A N 1
ATOM 673 C CA . PHE A 1 82 ? 4.078 -15.723 -3.446 1.00 94.31 82 PHE A CA 1
ATOM 674 C C . PHE A 1 82 ? 5.463 -15.270 -3.917 1.00 94.31 82 PHE A C 1
ATOM 676 O O . PHE A 1 82 ? 5.882 -15.666 -5.004 1.00 94.31 82 PHE A O 1
ATOM 683 N N . LYS A 1 83 ? 6.205 -14.483 -3.124 1.00 92.19 83 LYS A N 1
ATOM 684 C CA . LYS A 1 83 ? 7.546 -14.024 -3.536 1.00 92.19 83 LYS A CA 1
ATOM 685 C C . LYS A 1 83 ? 8.515 -15.192 -3.814 1.00 92.19 83 LYS A C 1
ATOM 687 O O . LYS A 1 83 ? 9.141 -15.147 -4.872 1.00 92.19 83 LYS A O 1
ATOM 692 N N . PRO A 1 84 ? 8.615 -16.238 -2.964 1.00 93.56 84 PRO A N 1
ATOM 693 C CA . PRO A 1 84 ? 9.486 -17.385 -3.238 1.00 93.56 84 PRO A CA 1
ATOM 694 C C . PRO A 1 84 ? 8.937 -18.342 -4.300 1.00 93.56 84 PRO A C 1
ATOM 696 O O . PRO A 1 84 ? 9.705 -19.061 -4.913 1.00 93.56 84 PRO A O 1
ATOM 699 N N . LEU A 1 85 ? 7.621 -18.385 -4.531 1.00 94.56 85 LEU A N 1
ATOM 700 C CA . LEU A 1 85 ? 7.043 -19.294 -5.527 1.00 94.56 85 LEU A CA 1
ATOM 701 C C . LEU A 1 85 ? 7.302 -18.832 -6.966 1.00 94.56 85 LEU A C 1
ATOM 703 O O . LEU A 1 85 ? 7.484 -19.665 -7.850 1.00 94.56 85 LEU A O 1
ATOM 707 N N . PHE A 1 86 ? 7.288 -17.520 -7.215 1.00 90.81 86 PHE A N 1
ATOM 708 C CA . PHE A 1 86 ? 7.475 -16.970 -8.561 1.00 90.81 86 PHE A CA 1
ATOM 709 C C . PHE A 1 86 ? 8.906 -16.506 -8.850 1.00 90.81 86 PHE A C 1
ATOM 711 O O . PHE A 1 86 ? 9.262 -16.405 -10.019 1.00 90.81 86 PHE A O 1
ATOM 718 N N . GLU A 1 87 ? 9.688 -16.164 -7.816 1.00 90.38 87 GLU A N 1
ATOM 719 C CA . GLU A 1 87 ? 11.100 -15.729 -7.901 1.00 90.38 87 GLU A CA 1
ATOM 720 C C . GLU A 1 87 ? 11.392 -14.666 -8.977 1.00 90.38 87 GLU A C 1
ATOM 722 O O . GLU A 1 87 ? 12.485 -14.571 -9.532 1.00 90.38 87 GLU A O 1
ATOM 727 N N . ARG A 1 88 ? 10.400 -13.828 -9.285 1.00 87.31 88 ARG A N 1
ATOM 728 C CA . ARG A 1 88 ? 10.512 -12.835 -10.349 1.00 87.31 88 ARG A CA 1
ATOM 729 C C . ARG A 1 88 ? 11.493 -11.725 -9.965 1.00 87.31 88 ARG A C 1
ATOM 731 O O . ARG A 1 88 ? 11.364 -11.105 -8.905 1.00 87.31 88 ARG A O 1
ATOM 738 N N . PHE A 1 89 ? 12.411 -11.400 -10.874 1.00 88.56 89 PHE A N 1
ATOM 739 C CA . PHE A 1 89 ? 13.331 -10.280 -10.700 1.00 88.56 89 PHE A CA 1
ATOM 740 C C . PHE A 1 89 ? 12.594 -8.939 -10.627 1.00 88.56 89 PHE A C 1
ATOM 742 O O . PHE A 1 89 ? 11.676 -8.655 -11.399 1.00 88.56 89 PHE A O 1
ATOM 749 N N . ARG A 1 90 ? 13.037 -8.076 -9.707 1.00 88.06 90 ARG A N 1
ATOM 750 C CA . ARG A 1 90 ? 12.672 -6.655 -9.741 1.00 88.06 90 ARG A CA 1
ATOM 751 C C . ARG A 1 90 ? 13.406 -5.979 -10.902 1.00 88.06 90 ARG A C 1
ATOM 753 O O . ARG A 1 90 ? 14.549 -6.363 -11.142 1.00 88.06 90 ARG A O 1
ATOM 760 N N . PRO A 1 91 ? 12.835 -4.935 -11.534 1.00 86.06 91 PRO A N 1
ATOM 761 C CA . PRO A 1 91 ? 13.498 -4.208 -12.618 1.00 86.06 91 PRO A CA 1
ATOM 762 C C . PRO A 1 91 ? 14.946 -3.801 -12.292 1.00 86.06 91 PRO A C 1
ATOM 764 O O . PRO A 1 91 ? 15.845 -4.037 -13.083 1.00 86.06 91 PRO A O 1
ATOM 767 N N . THR A 1 92 ? 15.232 -3.339 -11.072 1.00 82.31 92 THR A N 1
ATOM 768 C CA . THR A 1 92 ? 16.598 -2.951 -10.660 1.00 82.31 92 THR A CA 1
ATOM 769 C C . THR A 1 92 ? 17.632 -4.085 -10.633 1.00 82.31 92 THR A C 1
ATOM 771 O O . THR A 1 92 ? 18.826 -3.820 -10.559 1.00 82.31 92 THR A O 1
ATOM 774 N N . HIS A 1 93 ? 17.198 -5.346 -10.655 1.00 83.44 93 HIS A N 1
ATOM 775 C CA . HIS A 1 93 ? 18.066 -6.529 -10.658 1.00 83.44 93 HIS A CA 1
ATOM 776 C C . HIS A 1 93 ? 17.866 -7.384 -11.914 1.00 83.44 93 HIS A C 1
ATOM 778 O O . HIS A 1 93 ? 18.425 -8.478 -11.997 1.00 83.44 93 HIS A O 1
ATOM 784 N N . HIS A 1 94 ? 17.046 -6.920 -12.858 1.00 84.88 94 HIS A N 1
ATOM 785 C CA . HIS A 1 94 ? 16.705 -7.681 -14.047 1.00 84.88 94 HIS A CA 1
ATOM 786 C C . HIS A 1 94 ? 17.913 -7.722 -14.996 1.00 84.88 94 HIS A C 1
ATOM 788 O O . HIS A 1 94 ? 18.488 -6.667 -15.272 1.00 84.88 94 HIS A O 1
ATOM 794 N N . PRO A 1 95 ? 18.321 -8.902 -15.498 1.00 82.75 95 PRO A N 1
ATOM 795 C CA . PRO A 1 95 ? 19.489 -9.023 -16.372 1.00 82.75 95 PRO A CA 1
ATOM 796 C C . PRO A 1 95 ? 19.340 -8.205 -17.661 1.00 82.75 95 PRO A C 1
ATOM 798 O O . PRO A 1 95 ? 20.290 -7.550 -18.063 1.00 82.75 95 PRO A O 1
ATOM 801 N N . ASP A 1 96 ? 18.137 -8.155 -18.235 1.00 77.81 96 ASP A N 1
ATOM 802 C CA . ASP A 1 96 ? 17.860 -7.404 -19.471 1.00 77.81 96 ASP A CA 1
ATOM 803 C C . ASP A 1 96 ? 17.971 -5.873 -19.328 1.00 77.81 96 ASP A C 1
ATOM 805 O O . ASP A 1 96 ? 17.901 -5.169 -20.330 1.00 77.81 96 ASP A O 1
ATOM 809 N N . PHE A 1 97 ? 18.096 -5.347 -18.101 1.00 73.88 97 PHE A N 1
ATOM 810 C CA . PHE A 1 97 ? 18.248 -3.910 -17.825 1.00 73.88 97 PHE A CA 1
ATOM 811 C C . PHE A 1 97 ? 19.643 -3.554 -17.286 1.00 73.88 97 PHE A C 1
ATOM 813 O O . PHE A 1 97 ? 19.867 -2.408 -16.903 1.00 73.88 97 PHE A O 1
ATOM 820 N N . LYS A 1 98 ? 20.565 -4.526 -17.208 1.00 55.66 98 LYS A N 1
ATOM 821 C CA . LYS A 1 98 ? 21.966 -4.290 -16.845 1.00 55.66 98 LYS A CA 1
ATOM 822 C C . LYS A 1 98 ? 22.781 -3.990 -18.104 1.00 55.66 98 LYS A C 1
ATOM 824 O O . LYS A 1 98 ? 23.306 -4.920 -18.711 1.00 55.66 98 LYS A O 1
ATOM 829 N N . ASP A 1 99 ? 22.910 -2.707 -18.418 1.00 52.03 99 ASP A N 1
ATOM 830 C CA . ASP A 1 99 ? 24.080 -2.157 -19.113 1.00 52.03 99 ASP A CA 1
ATOM 831 C C . ASP A 1 99 ? 25.008 -1.492 -18.084 1.00 52.03 99 ASP A C 1
ATOM 833 O O . ASP A 1 99 ? 24.488 -0.774 -17.193 1.00 52.03 99 ASP A O 1
#

Radius of gyration: 19.77 Å; Cα contacts (8 Å, |Δi|>4): 24; chains: 1; bounding box: 45×37×46 Å

Secondary structure (DSSP, 8-state):
-HHHHHTTHHHHHHHHHHHH----HHHHHHHHHHHSGGGGHHHHHHHHHHHHHHS-HHHHHHHHHHHHHHHHHHHHHIIIIIHHHH-PPPGGG-GGG--